Protein AF-A0A533BCC4-F1 (afdb_monomer_lite)

Foldseek 3Di:
DPPVVVVVLVVVLVVLVVQLVVLVVLVVVVVVDVVSPPPDPPVVSVVSNVVSVVVNCVSCVPPPVSVD

Structure (mmCIF, N/CA/C/O backbone):
data_AF-A0A533BCC4-F1
#
_entry.id   AF-A0A533BCC4-F1
#
loop_
_atom_site.group_PDB
_atom_site.id
_atom_site.type_symbol
_atom_site.label_atom_id
_atom_site.label_alt_id
_atom_site.label_comp_id
_atom_site.label_asym_id
_atom_site.label_entity_id
_atom_site.label_seq_id
_atom_site.pdbx_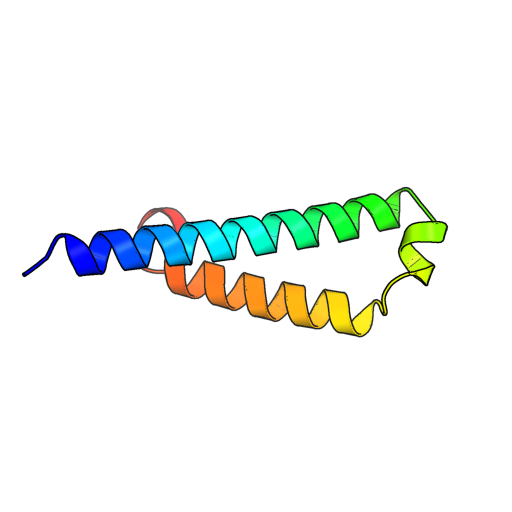PDB_ins_code
_atom_site.Cartn_x
_atom_site.Cartn_y
_atom_site.Cartn_z
_atom_site.occupancy
_atom_site.B_iso_or_equiv
_atom_site.auth_seq_id
_atom_site.auth_comp_id
_atom_site.auth_asym_id
_atom_site.auth_atom_id
_atom_site.pdbx_PDB_model_num
ATOM 1 N N . MET A 1 1 ? -11.976 10.317 29.480 1.00 40.72 1 MET A N 1
ATOM 2 C CA . MET A 1 1 ? -10.628 10.450 28.885 1.00 40.72 1 MET A CA 1
ATOM 3 C C . MET A 1 1 ? -10.686 9.897 27.461 1.00 40.72 1 MET A C 1
ATOM 5 O O . MET A 1 1 ? -10.183 8.812 27.236 1.00 40.72 1 MET A O 1
ATOM 9 N N . ASN A 1 2 ? -11.400 10.536 26.519 1.00 47.06 2 ASN A N 1
ATOM 10 C CA . ASN A 1 2 ? -11.841 9.799 25.312 1.00 47.06 2 ASN A CA 1
ATOM 11 C C . ASN A 1 2 ? -11.664 10.532 23.972 1.00 47.06 2 ASN A C 1
ATOM 13 O O . ASN A 1 2 ? -11.797 9.883 22.946 1.00 47.06 2 ASN A O 1
ATOM 17 N N . ALA A 1 3 ? -11.363 11.835 23.943 1.00 49.66 3 ALA A N 1
ATOM 18 C CA . ALA A 1 3 ? -11.205 12.564 22.676 1.00 49.66 3 ALA A CA 1
ATOM 19 C C . ALA A 1 3 ? -9.787 12.447 22.086 1.00 49.66 3 ALA A C 1
ATOM 21 O O . ALA A 1 3 ? -9.601 12.480 20.878 1.00 49.66 3 ALA A O 1
ATOM 22 N N . GLN A 1 4 ? -8.769 12.294 22.934 1.00 4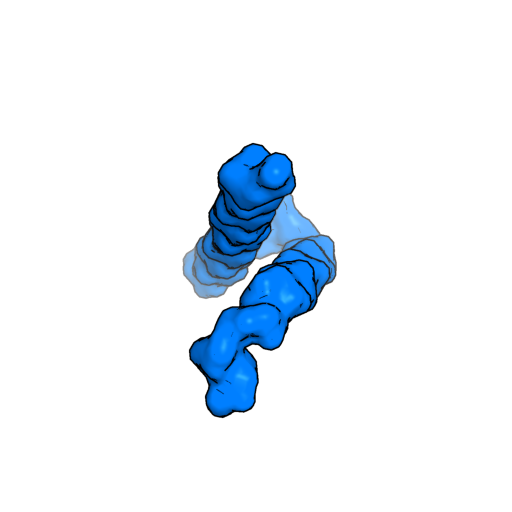3.25 4 GLN A N 1
ATOM 23 C CA . GLN A 1 4 ? -7.372 12.298 22.493 1.00 43.25 4 GLN A CA 1
ATOM 24 C C . GLN A 1 4 ? -6.962 10.954 21.870 1.00 43.25 4 GLN A C 1
ATOM 26 O O . GLN A 1 4 ? -6.246 10.938 20.875 1.00 43.25 4 GLN A O 1
ATOM 31 N N . SER A 1 5 ? -7.488 9.837 22.387 1.00 52.22 5 SER A N 1
ATOM 32 C CA . SER A 1 5 ? -7.280 8.495 21.821 1.00 52.22 5 SER A CA 1
ATOM 33 C C . SER A 1 5 ? -8.004 8.295 20.486 1.00 52.22 5 SER A C 1
ATOM 35 O O . SER A 1 5 ? -7.466 7.642 19.598 1.00 52.22 5 SER A O 1
ATOM 37 N N . THR A 1 6 ? -9.195 8.879 20.309 1.00 54.69 6 THR A N 1
ATOM 38 C CA . THR A 1 6 ? -9.910 8.844 19.023 1.00 54.69 6 THR A CA 1
ATOM 39 C C . THR A 1 6 ? -9.241 9.731 17.979 1.00 54.69 6 THR A C 1
ATOM 41 O O . THR A 1 6 ? -9.086 9.300 16.844 1.00 54.69 6 THR A O 1
ATOM 44 N N . VAL A 1 7 ? -8.764 10.926 18.346 1.00 55.00 7 VAL A N 1
ATOM 45 C CA . VAL A 1 7 ? -8.004 11.792 17.424 1.00 55.00 7 VAL A CA 1
ATOM 46 C C . VAL A 1 7 ? -6.699 11.131 16.968 1.00 55.00 7 VAL A C 1
ATOM 48 O O . VAL A 1 7 ? -6.399 11.181 15.779 1.00 55.00 7 VAL A O 1
ATOM 51 N N . HIS A 1 8 ? -5.963 10.463 17.864 1.00 58.72 8 HIS A N 1
ATOM 52 C CA . HIS A 1 8 ? -4.768 9.696 17.482 1.00 58.72 8 HIS A CA 1
ATOM 53 C C . HIS A 1 8 ? -5.127 8.577 16.490 1.00 58.72 8 HIS A C 1
ATOM 55 O O . HIS A 1 8 ? -4.551 8.494 15.413 1.00 58.72 8 HIS A O 1
ATOM 61 N N . SER A 1 9 ? -6.201 7.832 16.777 1.00 67.12 9 SER A N 1
ATOM 62 C CA . SER A 1 9 ? -6.705 6.773 15.898 1.00 67.12 9 SER A CA 1
ATOM 63 C C . SER A 1 9 ? -7.108 7.277 14.504 1.00 67.12 9 SER A C 1
ATOM 65 O O . SER A 1 9 ? -6.795 6.629 13.509 1.00 67.12 9 SER A O 1
ATOM 67 N N . HIS A 1 10 ? -7.757 8.440 14.389 1.00 69.88 10 HIS A N 1
ATOM 68 C CA . HIS A 1 10 ? -8.130 8.994 13.082 1.00 69.88 10 HIS A CA 1
ATOM 69 C C . HIS A 1 10 ? -6.920 9.451 12.256 1.00 69.88 10 HIS A C 1
ATOM 71 O O . HIS A 1 10 ? -6.939 9.320 11.029 1.00 69.88 10 HIS A O 1
ATOM 77 N N . ILE A 1 11 ? -5.874 9.965 12.909 1.00 81.88 11 ILE A N 1
ATOM 78 C CA . ILE A 1 11 ? -4.621 10.352 12.249 1.00 81.88 11 ILE A CA 1
ATOM 79 C C . ILE A 1 11 ? -3.908 9.104 11.721 1.00 81.88 11 ILE A C 1
ATOM 81 O O . ILE A 1 11 ? -3.574 9.067 10.538 1.00 81.88 11 ILE A O 1
ATOM 85 N N . ASP A 1 12 ? -3.786 8.059 12.541 1.00 78.50 12 ASP A N 1
ATOM 86 C CA . ASP A 1 12 ? -3.127 6.801 12.166 1.00 78.50 12 ASP A CA 1
ATOM 87 C C . ASP A 1 12 ? -3.845 6.098 11.000 1.00 78.50 12 ASP A C 1
ATOM 89 O O . ASP A 1 12 ? -3.217 5.591 10.062 1.00 78.50 12 ASP A O 1
ATOM 93 N N . ILE A 1 13 ? -5.184 6.114 11.012 1.00 79.81 13 ILE A N 1
ATOM 94 C CA . ILE A 1 13 ? -6.010 5.589 9.916 1.00 79.81 13 ILE A CA 1
ATOM 95 C C . ILE A 1 13 ? -5.777 6.400 8.638 1.00 79.81 13 ILE A C 1
ATOM 97 O O . ILE A 1 13 ? -5.557 5.824 7.572 1.00 79.81 13 ILE A O 1
ATOM 101 N N . THR A 1 14 ? -5.804 7.732 8.730 1.00 82.94 14 THR A N 1
ATOM 102 C CA . THR A 1 14 ? -5.616 8.615 7.567 1.00 82.94 14 THR A CA 1
ATOM 103 C C . THR A 1 14 ? -4.223 8.452 6.968 1.00 82.94 14 THR A C 1
ATOM 105 O O . THR A 1 14 ? -4.085 8.360 5.750 1.00 82.94 14 THR A O 1
ATOM 108 N N . GLU A 1 15 ? -3.192 8.351 7.806 1.00 85.38 15 GLU A N 1
ATOM 109 C CA . GLU A 1 15 ? -1.818 8.116 7.371 1.00 85.38 15 GLU A CA 1
ATOM 110 C C . GLU A 1 15 ? -1.687 6.770 6.646 1.00 85.38 15 GLU A C 1
ATOM 112 O O . GLU A 1 15 ? -1.090 6.680 5.571 1.00 85.38 15 GLU A O 1
ATOM 117 N N . THR A 1 16 ? -2.299 5.716 7.188 1.00 83.94 16 THR A N 1
ATOM 118 C CA . THR A 1 16 ? -2.250 4.377 6.589 1.00 83.94 16 THR A CA 1
ATOM 119 C C . THR A 1 16 ? -3.008 4.327 5.258 1.00 83.94 16 THR A C 1
ATOM 121 O O . THR A 1 16 ? -2.518 3.731 4.295 1.00 83.94 16 THR A O 1
ATOM 124 N N . LEU A 1 17 ? -4.145 5.021 5.149 1.00 83.25 17 LEU A N 1
ATOM 125 C CA . LEU A 1 17 ? -4.861 5.189 3.881 1.00 83.25 17 LEU A CA 1
ATOM 126 C C . LEU A 1 17 ? -4.040 5.987 2.862 1.00 83.25 17 LEU A C 1
ATOM 128 O O . LEU A 1 17 ? -3.976 5.593 1.700 1.00 83.25 17 LEU A O 1
ATOM 132 N N . ALA A 1 18 ? -3.371 7.064 3.278 1.00 87.69 18 ALA A N 1
ATOM 133 C CA . ALA A 1 18 ? -2.501 7.841 2.398 1.00 87.69 18 ALA A CA 1
ATOM 134 C C . ALA A 1 18 ? -1.342 6.991 1.848 1.00 87.69 18 ALA A C 1
ATOM 136 O O . ALA A 1 18 ? -1.064 7.042 0.649 1.00 87.69 18 ALA A O 1
ATOM 137 N N . ARG A 1 19 ? -0.720 6.143 2.684 1.00 86.50 19 ARG A N 1
ATOM 138 C CA . ARG A 1 19 ? 0.295 5.176 2.224 1.00 86.50 19 ARG A CA 1
ATOM 139 C C . ARG A 1 19 ? -0.283 4.178 1.221 1.00 86.50 19 ARG A C 1
ATOM 141 O O . ARG A 1 19 ? 0.350 3.918 0.202 1.00 86.50 19 ARG A O 1
ATOM 148 N N . LEU A 1 20 ? -1.488 3.657 1.464 1.00 85.69 20 LEU A N 1
ATOM 149 C CA . LEU A 1 20 ? -2.157 2.749 0.527 1.00 85.69 20 LEU A CA 1
ATOM 150 C C . LEU A 1 20 ? -2.413 3.418 -0.834 1.00 85.69 20 LEU A C 1
ATOM 152 O O . LEU A 1 20 ? -2.125 2.818 -1.869 1.00 85.69 20 LEU A O 1
ATOM 156 N N . TYR A 1 21 ? -2.905 4.660 -0.840 1.00 86.19 21 TYR A N 1
ATOM 157 C CA . TYR A 1 21 ? -3.110 5.432 -2.069 1.00 86.19 21 TYR A CA 1
ATOM 158 C C . TYR A 1 21 ? -1.802 5.683 -2.822 1.00 86.19 21 TYR A C 1
ATOM 160 O O . TYR A 1 21 ? -1.769 5.542 -4.043 1.00 86.19 21 TYR A O 1
ATOM 168 N N . LEU A 1 22 ? -0.718 5.999 -2.109 1.00 86.81 22 LEU A N 1
ATOM 169 C CA . LEU A 1 22 ? 0.599 6.187 -2.713 1.00 86.81 22 LEU A CA 1
ATOM 170 C C . LEU A 1 22 ? 1.105 4.899 -3.379 1.00 86.81 22 LEU A C 1
ATOM 172 O O . LEU A 1 22 ? 1.552 4.943 -4.524 1.00 86.81 22 LEU A O 1
ATOM 176 N N . PHE A 1 23 ? 0.995 3.750 -2.706 1.00 83.19 23 PHE A N 1
ATOM 177 C CA . PHE A 1 23 ? 1.389 2.467 -3.296 1.00 83.19 23 PHE A CA 1
ATOM 178 C C . PHE A 1 23 ? 0.538 2.104 -4.515 1.00 83.19 23 PHE A C 1
ATOM 180 O O . PHE A 1 23 ? 1.066 1.595 -5.501 1.00 83.19 23 PHE A O 1
ATOM 187 N N . LEU A 1 24 ? -0.763 2.404 -4.488 1.00 83.06 24 LEU A N 1
ATOM 188 C CA . LEU A 1 24 ? -1.637 2.179 -5.637 1.00 83.06 24 LEU A CA 1
ATOM 189 C C . LEU A 1 24 ? -1.239 3.054 -6.834 1.00 83.06 24 LEU A C 1
ATOM 191 O O . LEU A 1 24 ? -1.141 2.544 -7.949 1.00 83.06 24 LEU A O 1
ATOM 195 N N . ALA A 1 25 ? -0.946 4.336 -6.602 1.00 83.25 25 ALA A N 1
ATOM 196 C CA . ALA A 1 25 ? -0.453 5.240 -7.638 1.00 83.25 25 ALA A CA 1
ATOM 197 C C . ALA A 1 25 ? 0.869 4.737 -8.241 1.00 83.25 25 ALA A C 1
ATOM 199 O O . ALA A 1 25 ? 0.999 4.672 -9.457 1.00 83.25 25 ALA A O 1
ATOM 200 N N . GLN A 1 26 ? 1.804 4.263 -7.411 1.00 79.19 26 GLN A N 1
ATOM 201 C CA . GLN A 1 26 ? 3.069 3.683 -7.878 1.00 79.19 26 GLN A CA 1
ATOM 202 C C . GLN A 1 26 ? 2.877 2.427 -8.740 1.00 79.19 26 GLN A C 1
ATOM 204 O O . GLN A 1 26 ? 3.653 2.193 -9.666 1.00 79.19 26 GLN A O 1
ATOM 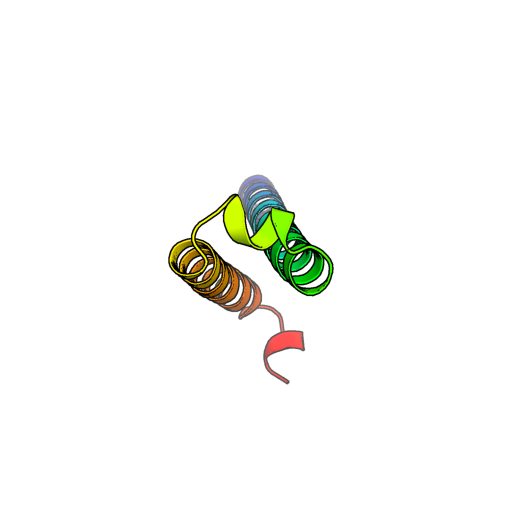209 N N . ILE A 1 27 ? 1.859 1.610 -8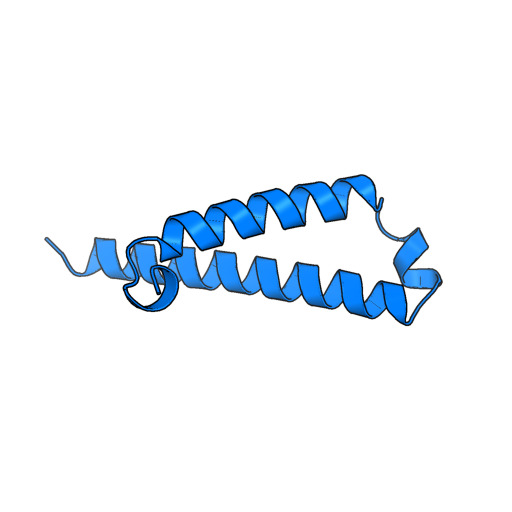.458 1.00 78.81 27 ILE A N 1
ATOM 210 C CA . ILE A 1 27 ? 1.510 0.450 -9.292 1.00 78.81 27 ILE A CA 1
ATOM 211 C C . ILE A 1 27 ? 0.918 0.912 -10.625 1.00 78.81 27 ILE A C 1
ATOM 213 O O . ILE A 1 27 ? 1.314 0.407 -11.673 1.00 78.81 27 ILE A O 1
ATOM 217 N N . MET A 1 28 ? 0.014 1.894 -10.602 1.00 80.00 28 MET A N 1
ATOM 218 C CA . MET A 1 28 ? -0.581 2.454 -11.818 1.00 80.00 28 MET A CA 1
ATOM 219 C C . MET A 1 28 ? 0.469 3.122 -12.715 1.00 80.00 28 MET A C 1
ATOM 221 O O . MET A 1 28 ? 0.494 2.859 -13.916 1.00 80.00 28 MET A O 1
ATOM 225 N N . ASP A 1 29 ? 1.388 3.900 -12.142 1.00 79.25 29 ASP A N 1
ATOM 226 C CA . ASP A 1 29 ? 2.480 4.547 -12.876 1.00 79.25 29 ASP A CA 1
ATOM 227 C C . ASP A 1 29 ? 3.406 3.522 -13.542 1.00 79.25 29 ASP A C 1
ATOM 229 O O . ASP A 1 29 ? 3.882 3.744 -14.653 1.00 79.25 29 ASP A O 1
ATOM 233 N N . ARG A 1 30 ? 3.615 2.355 -12.922 1.00 71.62 30 ARG A N 1
ATOM 234 C CA . ARG A 1 30 ? 4.367 1.241 -13.529 1.00 71.62 30 ARG A CA 1
ATOM 235 C C . ARG A 1 30 ? 3.642 0.564 -14.678 1.00 71.62 30 ARG A C 1
ATOM 237 O O . ARG A 1 30 ? 4.304 0.081 -15.592 1.00 71.62 30 ARG A O 1
ATOM 244 N N . CYS A 1 31 ? 2.312 0.498 -14.640 1.00 71.19 31 CYS A N 1
ATOM 245 C CA . CYS A 1 31 ? 1.529 -0.015 -15.763 1.00 71.19 31 CYS A CA 1
ATOM 246 C C . CYS A 1 31 ? 1.619 0.907 -16.988 1.00 71.19 31 CYS A C 1
ATOM 248 O O . CYS A 1 31 ? 1.427 0.442 -18.108 1.00 71.19 31 CYS A O 1
ATOM 250 N N . VAL A 1 32 ? 1.912 2.194 -16.777 1.00 70.81 32 VAL A N 1
ATOM 251 C CA . VAL A 1 32 ? 1.976 3.212 -17.834 1.00 70.81 32 VAL A CA 1
ATOM 252 C C . VAL A 1 32 ? 3.420 3.534 -18.254 1.00 70.81 32 VAL A C 1
ATOM 254 O O . VAL A 1 32 ? 3.642 3.928 -19.397 1.00 70.81 32 VAL A O 1
ATOM 257 N N . SER A 1 33 ? 4.414 3.350 -17.376 1.00 70.69 33 SER A N 1
ATOM 258 C CA . SER A 1 33 ? 5.806 3.765 -17.602 1.00 70.69 33 SER A CA 1
ATOM 259 C C . SER A 1 33 ? 6.832 2.672 -17.280 1.00 70.69 33 SER A C 1
ATOM 261 O O . SER A 1 33 ? 7.002 2.261 -16.131 1.00 70.69 33 SER A O 1
ATOM 263 N N . GLU A 1 34 ? 7.616 2.275 -18.289 1.00 62.53 34 GLU A N 1
ATOM 264 C CA . GLU A 1 34 ? 8.757 1.353 -18.147 1.00 62.53 34 GLU A CA 1
ATOM 265 C C . GLU A 1 34 ? 9.835 1.918 -17.197 1.00 62.53 34 GLU A C 1
AT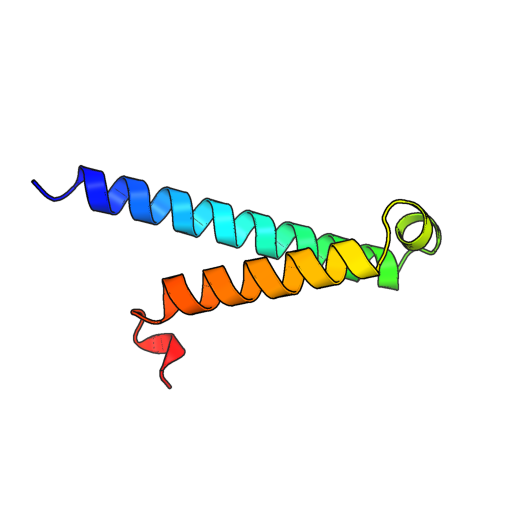OM 267 O O . GLU A 1 34 ? 10.442 1.180 -16.423 1.00 62.53 34 GLU A O 1
ATOM 272 N N . ALA A 1 35 ? 10.024 3.245 -17.170 1.00 63.16 35 ALA A N 1
ATOM 273 C CA . ALA A 1 35 ? 10.980 3.909 -16.278 1.00 63.16 35 ALA A CA 1
ATOM 274 C C . ALA A 1 35 ? 10.600 3.759 -14.791 1.00 63.16 35 ALA A C 1
ATOM 276 O O . ALA A 1 35 ? 11.474 3.631 -13.932 1.00 63.16 35 ALA A O 1
ATOM 277 N N . ALA A 1 36 ? 9.300 3.702 -14.483 1.00 59.28 36 ALA A N 1
ATOM 278 C CA . ALA A 1 36 ? 8.810 3.473 -13.125 1.00 59.28 36 ALA A CA 1
ATOM 279 C C . ALA A 1 36 ? 9.015 2.018 -12.658 1.00 59.28 36 ALA A C 1
ATOM 281 O O . ALA A 1 36 ? 9.117 1.765 -11.456 1.00 59.28 36 ALA A O 1
ATOM 282 N N . ARG A 1 37 ? 9.132 1.054 -13.587 1.00 59.06 37 ARG A N 1
ATOM 283 C CA . ARG A 1 37 ? 9.426 -0.357 -13.267 1.00 59.06 37 ARG A CA 1
ATOM 284 C C . ARG A 1 37 ? 10.869 -0.551 -12.795 1.00 59.06 37 ARG A C 1
ATOM 286 O O . ARG A 1 37 ? 11.119 -1.418 -11.965 1.00 59.06 37 ARG A O 1
ATOM 293 N N . ILE A 1 38 ? 11.793 0.281 -13.281 1.00 62.84 38 ILE A N 1
ATOM 294 C CA . ILE A 1 38 ? 13.232 0.200 -12.981 1.00 62.84 38 ILE A CA 1
ATOM 295 C C . ILE A 1 38 ? 13.568 0.832 -11.620 1.00 62.84 38 ILE A C 1
ATOM 297 O O . ILE A 1 38 ? 14.486 0.385 -10.939 1.00 62.84 38 ILE A O 1
ATOM 301 N N . SER A 1 39 ? 12.822 1.860 -11.200 1.00 65.06 39 SER A N 1
ATOM 302 C CA . SER A 1 39 ? 13.194 2.697 -10.050 1.00 65.06 39 SER A CA 1
ATOM 303 C C . SER A 1 39 ? 13.032 2.036 -8.677 1.00 65.06 39 SER A C 1
ATOM 305 O O . SER A 1 39 ? 13.625 2.525 -7.717 1.00 65.06 39 SER A O 1
ATOM 307 N N . TYR A 1 40 ? 12.212 0.989 -8.537 1.00 63.88 40 TYR A N 1
ATOM 308 C CA . TYR A 1 40 ? 11.995 0.349 -7.236 1.00 63.88 40 TYR A CA 1
ATOM 309 C C . TYR A 1 40 ? 11.665 -1.153 -7.391 1.00 63.88 40 TYR A C 1
ATOM 311 O O . TYR A 1 40 ? 10.830 -1.493 -8.238 1.00 63.88 40 TYR A O 1
ATOM 319 N N . PRO A 1 41 ? 12.283 -2.070 -6.619 1.00 73.56 41 PRO A N 1
ATOM 320 C CA . PRO A 1 41 ? 12.079 -3.509 -6.789 1.00 73.56 41 PRO A CA 1
ATOM 321 C C . PRO A 1 41 ? 10.610 -3.908 -6.617 1.00 73.56 41 PRO A C 1
ATOM 323 O O . PRO A 1 41 ? 9.964 -3.579 -5.624 1.00 73.56 41 PRO A O 1
ATOM 326 N N . GLU A 1 42 ? 10.064 -4.632 -7.593 1.00 70.06 42 GLU A N 1
ATOM 327 C CA . GLU A 1 42 ? 8.649 -5.030 -7.601 1.00 70.06 42 GLU A CA 1
ATOM 328 C C . GLU A 1 42 ? 8.267 -5.885 -6.383 1.00 70.06 42 GLU A C 1
ATOM 330 O O . GLU A 1 42 ? 7.196 -5.698 -5.807 1.00 70.06 42 GLU A O 1
ATOM 335 N N . ALA A 1 43 ? 9.169 -6.764 -5.942 1.00 76.25 43 ALA A N 1
ATOM 336 C CA . ALA A 1 43 ? 8.957 -7.614 -4.774 1.00 76.25 43 ALA A CA 1
ATOM 337 C C . ALA A 1 43 ? 8.788 -6.806 -3.474 1.00 76.25 43 ALA A C 1
ATOM 339 O O . ALA A 1 43 ? 7.939 -7.137 -2.645 1.00 76.25 43 ALA A O 1
ATOM 340 N N . GLU A 1 44 ? 9.551 -5.722 -3.306 1.00 78.38 44 GLU A N 1
ATOM 341 C CA . GLU A 1 44 ? 9.430 -4.849 -2.134 1.00 78.38 44 GLU A CA 1
ATOM 342 C C . GLU A 1 44 ? 8.117 -4.064 -2.171 1.00 78.38 44 GLU A C 1
ATOM 344 O O . GLU A 1 44 ? 7.398 -4.020 -1.173 1.00 78.38 44 GLU A O 1
ATOM 349 N N . LEU A 1 45 ? 7.735 -3.535 -3.340 1.00 76.56 45 LEU A N 1
ATOM 350 C CA . LEU A 1 45 ? 6.461 -2.830 -3.510 1.00 76.56 45 LEU A CA 1
ATOM 351 C C . LEU A 1 45 ? 5.263 -3.722 -3.185 1.00 76.56 45 LEU A C 1
ATOM 353 O O . LEU A 1 45 ? 4.357 -3.302 -2.467 1.00 76.56 45 LEU A O 1
ATOM 357 N N . GLN A 1 46 ? 5.262 -4.957 -3.691 1.00 79.25 46 GLN A N 1
ATOM 358 C CA . GLN A 1 46 ? 4.194 -5.917 -3.418 1.00 79.25 46 GLN A CA 1
ATOM 359 C C . GLN A 1 46 ? 4.123 -6.280 -1.932 1.00 79.25 46 GLN A C 1
ATOM 361 O O . GLN A 1 46 ? 3.026 -6.336 -1.374 1.00 79.25 46 GLN A O 1
ATOM 366 N N . SER A 1 47 ? 5.271 -6.473 -1.277 1.00 84.25 47 SER A N 1
ATOM 367 C CA . SER A 1 47 ? 5.336 -6.738 0.164 1.00 84.25 47 SER A CA 1
ATOM 368 C C . SER A 1 47 ? 4.757 -5.576 0.981 1.00 84.25 47 SER A C 1
ATOM 370 O O . SER A 1 47 ? 3.874 -5.776 1.822 1.00 84.25 47 SER A O 1
ATOM 372 N N . HIS A 1 48 ? 5.169 -4.340 0.681 1.00 83.88 48 HIS A N 1
ATOM 373 C CA . HIS A 1 48 ? 4.658 -3.149 1.360 1.00 83.88 48 HIS A CA 1
ATOM 374 C C . HIS A 1 48 ? 3.168 -2.917 1.108 1.00 83.88 48 HIS A C 1
ATOM 376 O O . HIS A 1 48 ? 2.438 -2.585 2.046 1.00 83.88 48 HIS A O 1
ATOM 382 N N . LEU A 1 49 ? 2.690 -3.146 -0.117 1.00 81.88 49 LEU A N 1
ATOM 383 C CA . LEU A 1 49 ? 1.268 -3.078 -0.441 1.00 81.88 49 LEU A CA 1
ATOM 384 C C . LEU A 1 49 ? 0.469 -4.121 0.347 1.00 81.88 49 LEU A C 1
ATOM 386 O O . LEU A 1 49 ? -0.550 -3.778 0.945 1.00 81.88 49 LEU A O 1
ATOM 390 N N . ALA A 1 50 ? 0.917 -5.378 0.366 1.00 83.44 50 ALA A N 1
ATOM 391 C CA . ALA A 1 50 ? 0.230 -6.460 1.065 1.00 83.44 50 ALA A CA 1
ATOM 392 C C . ALA A 1 50 ? 0.148 -6.187 2.573 1.00 83.44 50 ALA A C 1
ATOM 394 O O . ALA A 1 50 ? -0.932 -6.294 3.158 1.00 83.44 50 ALA A O 1
ATOM 395 N N . SER A 1 51 ? 1.259 -5.754 3.176 1.00 86.50 51 SER A N 1
ATOM 396 C CA . SER A 1 51 ? 1.312 -5.359 4.585 1.00 86.50 51 SER A CA 1
ATOM 397 C C . SER A 1 51 ? 0.382 -4.178 4.872 1.00 86.50 51 SER A C 1
ATOM 399 O O . SER A 1 51 ? -0.432 -4.246 5.787 1.00 86.50 51 SER A O 1
ATOM 401 N N . THR A 1 52 ? 0.449 -3.113 4.067 1.00 83.62 52 THR A N 1
ATOM 402 C CA . THR A 1 52 ? -0.378 -1.909 4.258 1.00 83.62 52 THR A CA 1
ATOM 403 C C . THR A 1 52 ? -1.859 -2.229 4.091 1.00 83.62 52 THR A C 1
ATOM 405 O O . THR A 1 52 ? -2.682 -1.783 4.884 1.00 83.62 52 THR A O 1
ATOM 408 N N . ARG A 1 53 ? -2.216 -3.061 3.108 1.00 81.44 53 ARG A N 1
ATOM 409 C CA . ARG A 1 53 ? -3.590 -3.528 2.901 1.00 81.44 53 ARG A CA 1
ATOM 410 C C . ARG A 1 53 ? -4.098 -4.327 4.099 1.00 81.44 53 ARG A C 1
ATOM 412 O O . ARG A 1 53 ? -5.236 -4.116 4.507 1.00 81.44 53 ARG A O 1
ATOM 419 N N . ALA A 1 54 ? -3.285 -5.225 4.654 1.00 85.12 54 ALA A N 1
ATOM 420 C CA . ALA A 1 54 ? -3.656 -5.990 5.842 1.00 85.12 54 ALA A CA 1
ATOM 421 C C . ALA A 1 54 ? -3.900 -5.066 7.045 1.00 85.12 54 ALA A C 1
ATOM 423 O O . ALA A 1 54 ? -4.932 -5.190 7.697 1.00 85.12 54 ALA A O 1
ATOM 424 N N . THR A 1 55 ? -3.019 -4.086 7.274 1.00 82.75 55 THR A N 1
ATOM 425 C CA . THR A 1 55 ? -3.187 -3.081 8.334 1.00 82.75 55 THR A CA 1
ATOM 426 C C . THR A 1 55 ? -4.452 -2.244 8.144 1.00 82.75 55 THR A C 1
ATOM 428 O O . THR A 1 55 ? -5.200 -2.050 9.095 1.00 82.75 55 THR A O 1
ATOM 431 N N . VAL A 1 56 ? -4.745 -1.785 6.921 1.00 80.19 56 VAL A N 1
ATOM 432 C CA . VAL A 1 56 ? -5.978 -1.031 6.635 1.00 80.19 56 VAL A CA 1
ATOM 433 C C . VAL A 1 56 ? -7.221 -1.885 6.885 1.00 80.19 56 VAL A C 1
ATOM 435 O O . VAL A 1 56 ? -8.175 -1.406 7.490 1.00 80.19 56 VAL A O 1
ATOM 438 N N . LEU A 1 57 ? -7.228 -3.146 6.444 1.00 79.56 57 LEU A N 1
ATOM 439 C CA . LEU A 1 57 ? -8.362 -4.046 6.664 1.00 79.56 57 LEU A CA 1
ATOM 440 C C . LEU A 1 57 ? -8.578 -4.356 8.148 1.00 79.56 57 LEU A C 1
ATOM 442 O O . LEU A 1 57 ? -9.723 -4.404 8.586 1.00 79.56 57 LEU A O 1
ATOM 446 N N . ASP A 1 58 ? -7.504 -4.517 8.919 1.00 80.69 58 ASP A N 1
ATOM 447 C CA . ASP A 1 58 ? -7.572 -4.697 10.370 1.00 80.69 58 ASP A CA 1
ATOM 448 C C . ASP A 1 58 ? -8.130 -3.444 11.066 1.00 80.69 58 ASP A C 1
ATOM 450 O O . ASP A 1 58 ? -9.105 -3.532 11.815 1.00 80.69 58 ASP A O 1
ATOM 454 N N . MET A 1 59 ? -7.624 -2.256 10.713 1.00 74.31 59 MET A N 1
ATOM 455 C CA . MET A 1 59 ? -8.130 -0.969 11.214 1.00 74.31 59 MET A CA 1
ATOM 456 C C . MET A 1 59 ? -9.605 -0.729 10.861 1.00 74.31 59 MET A C 1
ATOM 458 O O . MET A 1 59 ? -10.345 -0.135 11.643 1.00 74.31 59 MET A O 1
ATOM 462 N N . LEU A 1 60 ? -10.051 -1.187 9.688 1.00 72.19 60 LEU A N 1
ATOM 463 C CA . LEU A 1 60 ? -11.435 -1.052 9.232 1.00 72.19 60 LEU A CA 1
ATOM 464 C C . LEU A 1 60 ? -12.329 -2.239 9.629 1.00 72.19 60 LEU A C 1
ATOM 466 O O . LEU A 1 60 ? -13.530 -2.187 9.380 1.00 72.19 60 LEU A O 1
ATOM 470 N N . SER A 1 61 ? -11.802 -3.280 10.280 1.00 70.12 61 SER A N 1
ATOM 471 C CA . SER A 1 61 ? -12.568 -4.473 10.686 1.00 70.12 61 SER A CA 1
ATOM 472 C C . SER A 1 61 ? -13.677 -4.163 11.704 1.00 70.12 61 SER A C 1
ATOM 474 O O . SER A 1 61 ? -14.687 -4.869 11.797 1.00 70.12 61 SER A O 1
ATOM 476 N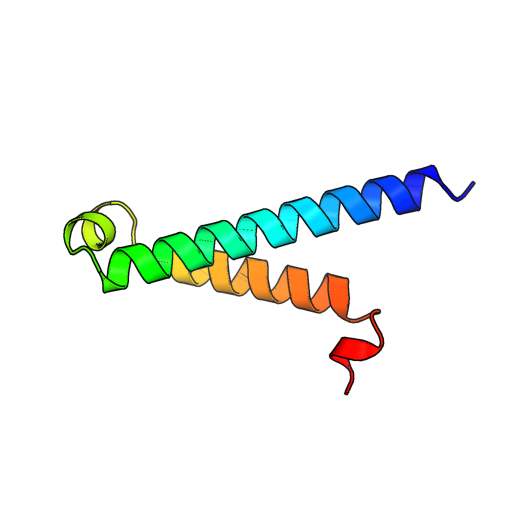 N . VAL A 1 62 ? -13.514 -3.067 12.447 1.00 64.88 62 VAL A N 1
ATOM 477 C CA . VAL A 1 62 ? -14.515 -2.510 13.368 1.00 64.88 62 VAL A CA 1
ATOM 478 C C . VAL A 1 62 ? -15.616 -1.724 12.645 1.00 64.88 62 VAL A C 1
ATOM 480 O O . VAL A 1 62 ? -16.644 -1.412 13.242 1.00 64.88 62 VAL A O 1
ATOM 483 N N . ASN A 1 63 ? -15.426 -1.410 11.362 1.00 57.94 63 ASN A N 1
ATOM 484 C CA . ASN A 1 63 ? -16.333 -0.609 10.555 1.00 57.94 63 ASN A CA 1
ATOM 485 C C . ASN A 1 63 ? -17.412 -1.513 9.930 1.00 57.94 63 ASN A C 1
ATOM 487 O O . ASN A 1 63 ? -17.102 -2.441 9.183 1.00 57.94 63 ASN A O 1
ATOM 491 N N . GLN A 1 64 ? -18.692 -1.260 10.231 1.00 54.31 64 GLN A N 1
ATOM 492 C CA . GLN A 1 64 ? -19.802 -2.141 9.821 1.00 54.31 64 GLN A CA 1
ATOM 493 C C . GLN A 1 64 ? -19.923 -2.331 8.301 1.00 54.31 64 GLN A C 1
ATOM 495 O O . GLN A 1 64 ? -20.429 -3.357 7.863 1.00 54.31 64 GLN A O 1
ATOM 500 N N . VAL A 1 65 ? -19.419 -1.386 7.505 1.00 56.97 65 VAL A N 1
ATOM 501 C CA . VAL A 1 65 ? -19.441 -1.444 6.034 1.00 56.97 65 VAL A CA 1
ATOM 502 C C . VAL A 1 65 ? -18.497 -2.518 5.473 1.00 56.97 65 VAL A C 1
ATOM 504 O O . VAL A 1 65 ? -18.749 -3.040 4.396 1.00 56.97 65 VAL A O 1
ATOM 507 N N . VAL A 1 66 ? -17.436 -2.892 6.198 1.00 53.00 66 VAL A N 1
ATOM 508 C CA . VAL A 1 66 ? -16.437 -3.883 5.739 1.00 53.00 66 VAL A CA 1
ATOM 509 C C . VAL A 1 66 ? -16.845 -5.327 6.071 1.00 53.00 66 VAL A C 1
ATOM 511 O O . VAL A 1 66 ? -16.255 -6.271 5.555 1.00 53.00 66 VAL A O 1
ATOM 514 N N . LYS A 1 67 ? -17.873 -5.522 6.908 1.00 46.62 67 LYS A N 1
ATOM 515 C CA . LYS A 1 67 ? -18.411 -6.848 7.267 1.00 46.62 67 LYS A CA 1
ATOM 516 C C . LYS A 1 67 ? -19.517 -7.360 6.330 1.00 46.62 67 LYS A C 1
ATOM 518 O O . LYS A 1 67 ? -19.990 -8.472 6.562 1.00 46.62 67 LYS A O 1
ATOM 523 N N . ALA A 1 68 ? -19.961 -6.553 5.364 1.00 41.72 68 ALA A N 1
ATOM 524 C CA . ALA A 1 68 ? -21.066 -6.873 4.455 1.00 41.72 68 ALA A CA 1
ATOM 525 C C . ALA A 1 68 ? -20.602 -7.643 3.212 1.00 41.72 68 ALA A C 1
ATOM 527 O O . ALA A 1 68 ? -19.519 -7.308 2.681 1.00 41.72 68 ALA A O 1
#

pLDDT: mean 71.66, std 13.02, range [40.72, 87.69]

Sequence (68 aa):
MNAQSTVHSHIDITETLARLYLFLAQIMDRCVSEAARISYPEAELQSHLASTRATVLDMLSVNQVVKA

Radius of gyration: 15.23 Å; chains: 1; bounding box: 34×20×47 Å

Secondary structure (DSSP, 8-state):
--HHHHHHHHHHHHHHHHHHHHHHHHHHHHHH-HHHHHSS-HHHHHHHHHHHHHHHHHHHTTSGGGG-